Protein AF-A0AAE9A2T6-F1 (afdb_monomer_lite)

Secondary structure (DSSP, 8-state):
--SS-GGGTTTHHHHHHHHHHHHHHHHHHHTT-HHHHHHHHHHHHHHHHHHHHHHHHHS--GGGTTHHHHHHHHHHHHHHHHHHHHHSHHHHHHTT-TTHHHHHHHHHHHHHHHHHHHHHHHHHHHTTTT-SEEEEEEEES-TT--TTSEEEEEEEE---EEEEEEEPTTS-EEEEEEE---

Structure (mmCIF, N/CA/C/O backbone):
data_AF-A0AAE9A2T6-F1
#
_entry.id   AF-A0AAE9A2T6-F1
#
loop_
_atom_site.group_PDB
_atom_site.id
_atom_site.type_symbol
_atom_site.label_atom_id
_atom_site.label_alt_id
_atom_site.label_comp_id
_atom_site.label_asym_id
_atom_site.label_entity_id
_atom_site.label_seq_id
_atom_site.pdbx_PDB_ins_code
_atom_site.Cartn_x
_atom_site.Cartn_y
_atom_site.Cartn_z
_atom_site.occupancy
_atom_site.B_iso_or_equiv
_atom_site.auth_seq_id
_atom_site.auth_comp_id
_atom_site.auth_asym_id
_atom_site.auth_atom_id
_atom_site.pdbx_PDB_model_num
ATOM 1 N N . MET A 1 1 ? -10.264 -8.932 12.936 1.00 51.78 1 MET A N 1
ATOM 2 C CA . MET A 1 1 ? -10.295 -9.271 11.490 1.00 51.78 1 MET A CA 1
ATOM 3 C C . MET A 1 1 ? -11.502 -10.160 11.227 1.00 51.78 1 MET A C 1
ATOM 5 O O . MET A 1 1 ? -11.651 -11.144 11.941 1.00 51.78 1 MET A O 1
ATOM 9 N N . LYS A 1 2 ? -12.396 -9.797 10.297 1.00 50.34 2 LYS A N 1
ATOM 10 C CA . LYS A 1 2 ? -13.637 -10.566 10.040 1.00 50.34 2 LYS A CA 1
ATOM 11 C C . LYS A 1 2 ? -13.444 -11.651 8.979 1.00 50.34 2 LYS A C 1
ATOM 13 O O . LYS A 1 2 ? -14.169 -12.642 9.009 1.00 50.34 2 LYS A O 1
ATOM 18 N N . TRP A 1 3 ? -12.495 -11.483 8.051 1.00 52.19 3 TRP A N 1
ATOM 19 C CA . TRP A 1 3 ? -12.186 -12.510 7.052 1.00 52.19 3 TRP A CA 1
ATOM 20 C C . TRP A 1 3 ? -11.225 -13.565 7.579 1.00 52.19 3 TRP A C 1
ATOM 22 O O . TRP A 1 3 ? -11.314 -14.703 7.135 1.00 52.19 3 TRP A O 1
ATOM 32 N N . PHE A 1 4 ? -10.331 -13.221 8.517 1.00 50.50 4 PHE A N 1
ATOM 33 C CA . PHE A 1 4 ? -9.419 -14.198 9.113 1.00 50.50 4 PHE A CA 1
ATOM 34 C C . PHE A 1 4 ? -10.227 -15.249 9.897 1.00 50.50 4 PHE A C 1
ATOM 36 O O . PHE A 1 4 ? -10.719 -14.950 10.987 1.00 50.50 4 PHE A O 1
ATOM 43 N N . PRO A 1 5 ? -10.447 -16.463 9.358 1.00 48.31 5 PRO A N 1
ATOM 44 C CA . PRO A 1 5 ? -11.520 -17.304 9.859 1.00 48.31 5 PRO A CA 1
ATOM 45 C C . PRO A 1 5 ? -11.087 -17.942 11.173 1.00 48.31 5 PRO A C 1
ATOM 47 O O . PRO A 1 5 ? -10.082 -18.652 11.212 1.00 48.31 5 PRO A O 1
ATOM 50 N N . GLU A 1 6 ? -11.906 -17.839 12.218 1.00 55.94 6 GLU A N 1
ATOM 51 C CA . GLU A 1 6 ? -11.779 -18.697 13.407 1.00 55.94 6 GLU A CA 1
ATOM 52 C C . GLU A 1 6 ? -11.766 -20.194 13.019 1.00 55.94 6 GLU A C 1
ATOM 54 O O . GLU A 1 6 ? -11.104 -21.013 13.659 1.00 55.94 6 GLU A O 1
ATOM 59 N N . ARG A 1 7 ? -12.399 -20.549 11.887 1.00 51.84 7 ARG A N 1
ATOM 60 C CA . ARG A 1 7 ? -12.361 -21.890 11.268 1.00 51.84 7 ARG A CA 1
ATOM 61 C C . ARG A 1 7 ? -10.997 -22.297 10.696 1.00 51.84 7 ARG A C 1
ATOM 63 O O . ARG A 1 7 ? -10.724 -23.491 10.595 1.00 51.84 7 ARG A O 1
ATOM 70 N N . PHE A 1 8 ? -10.138 -21.345 10.337 1.00 55.84 8 PHE A N 1
ATOM 71 C CA . PHE A 1 8 ? -8.774 -21.610 9.872 1.00 55.84 8 PHE A CA 1
ATOM 72 C C . PHE A 1 8 ? -7.783 -21.747 11.026 1.00 55.84 8 PHE A C 1
ATOM 74 O O . PHE A 1 8 ? -6.675 -22.205 10.779 1.00 55.84 8 PHE A O 1
ATOM 81 N N . SER A 1 9 ? -8.163 -21.458 12.278 1.00 59.06 9 SER A N 1
ATOM 82 C CA . SER A 1 9 ? -7.288 -21.656 13.449 1.00 59.06 9 SER A CA 1
ATOM 83 C C . SER A 1 9 ? -6.703 -23.070 13.527 1.00 59.06 9 SER A C 1
ATOM 85 O O . SER A 1 9 ? -5.518 -23.236 13.800 1.00 59.06 9 SER A O 1
ATOM 87 N N . LYS A 1 10 ? -7.492 -24.090 13.164 1.00 65.62 10 LYS A N 1
ATOM 88 C CA . LYS A 1 10 ? -7.054 -25.495 13.138 1.00 65.62 10 LYS A CA 1
ATOM 89 C C . LYS A 1 10 ? -6.111 -25.834 11.975 1.00 65.62 10 LYS A C 1
ATOM 91 O O . LYS A 1 10 ? -5.359 -26.795 12.070 1.00 65.62 10 LYS A O 1
ATOM 96 N N . ARG A 1 11 ? -6.151 -25.076 10.870 1.00 70.69 11 ARG A N 1
ATOM 97 C CA . ARG A 1 11 ? -5.321 -25.288 9.661 1.00 70.69 11 ARG A CA 1
ATOM 98 C C . ARG A 1 11 ? -4.255 -24.208 9.462 1.00 70.69 11 ARG A C 1
ATOM 100 O O . ARG A 1 11 ? -3.494 -24.270 8.504 1.00 70.69 11 ARG A O 1
ATOM 107 N N . LEU A 1 12 ? -4.177 -23.245 10.374 1.00 73.19 12 LEU A N 1
ATOM 108 C CA . LEU A 1 12 ? -3.305 -22.075 10.327 1.00 73.19 12 LEU A CA 1
ATOM 109 C C . LEU A 1 12 ? -1.840 -22.492 10.246 1.00 73.19 12 LEU A C 1
ATOM 111 O O . LEU A 1 12 ? -1.085 -21.935 9.460 1.00 73.19 12 LEU A O 1
ATOM 115 N N . THR A 1 13 ? -1.461 -23.525 10.998 1.00 75.44 13 THR A N 1
ATOM 116 C CA . THR A 1 13 ? -0.118 -24.107 10.954 1.00 75.44 13 THR A CA 1
ATOM 117 C C . THR A 1 13 ? 0.196 -24.668 9.569 1.00 75.44 13 THR A C 1
ATOM 119 O O . THR A 1 13 ? 1.235 -24.342 9.009 1.00 75.44 13 THR A O 1
ATOM 122 N N . VAL A 1 14 ? -0.723 -25.431 8.967 1.00 81.69 14 VAL A N 1
ATOM 123 C CA . VAL A 1 14 ? -0.546 -26.003 7.619 1.00 81.69 14 VAL A CA 1
ATOM 124 C C . VAL A 1 14 ? -0.451 -24.903 6.568 1.00 81.69 14 VAL A C 1
ATOM 126 O O . VAL A 1 14 ? 0.446 -24.923 5.740 1.00 81.69 14 VAL A O 1
ATOM 129 N N . VAL A 1 15 ? -1.332 -23.907 6.627 1.00 81.69 15 VAL A N 1
ATOM 130 C CA . VAL A 1 15 ? -1.338 -22.781 5.684 1.00 81.69 15 VAL A CA 1
ATOM 131 C C . VAL A 1 15 ? -0.066 -21.954 5.818 1.00 81.69 15 VAL A C 1
ATOM 133 O O . VAL A 1 15 ? 0.528 -21.604 4.806 1.00 81.69 15 VAL A O 1
ATOM 136 N N . ARG A 1 16 ? 0.401 -21.692 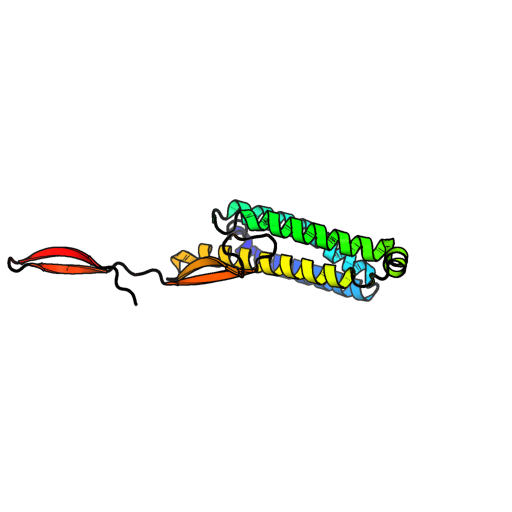7.045 1.00 83.06 16 ARG A N 1
ATOM 137 C CA . ARG A 1 16 ? 1.676 -21.001 7.286 1.00 83.06 16 ARG A CA 1
ATOM 138 C C . ARG A 1 16 ? 2.844 -21.785 6.713 1.00 83.06 16 ARG A C 1
ATOM 140 O O . ARG A 1 16 ? 3.676 -21.173 6.061 1.00 83.06 16 ARG A O 1
ATOM 147 N N . TRP A 1 17 ? 2.884 -23.103 6.905 1.00 87.44 17 TRP A N 1
ATOM 148 C CA . TRP A 1 17 ? 3.920 -23.956 6.320 1.00 87.44 17 TRP A CA 1
ATOM 149 C C . TRP A 1 17 ? 3.859 -23.988 4.796 1.00 87.44 17 TRP A C 1
ATOM 151 O O . TRP A 1 17 ? 4.894 -23.843 4.159 1.00 87.44 17 TRP A O 1
ATOM 161 N N . VAL A 1 18 ? 2.670 -24.099 4.202 1.00 86.75 18 VAL A N 1
ATOM 162 C CA . VAL A 1 18 ? 2.495 -24.046 2.743 1.00 86.75 18 VAL A CA 1
ATOM 163 C C . VAL A 1 18 ? 2.960 -22.698 2.198 1.00 86.75 18 VAL A C 1
ATOM 165 O O . VAL A 1 18 ? 3.752 -22.670 1.264 1.00 86.75 18 VAL A O 1
ATOM 168 N N . VAL A 1 19 ? 2.540 -21.586 2.806 1.00 84.81 19 VAL A N 1
ATOM 169 C CA . VAL A 1 19 ? 2.985 -20.242 2.412 1.00 84.81 19 VAL A CA 1
ATOM 170 C C . VAL A 1 19 ? 4.497 -20.103 2.583 1.00 84.81 19 VAL A C 1
ATOM 172 O O . VAL A 1 19 ? 5.144 -19.608 1.669 1.00 84.81 19 VAL A O 1
ATOM 175 N N . LEU A 1 20 ? 5.078 -20.576 3.691 1.00 85.62 20 LEU A N 1
ATOM 176 C CA . LEU A 1 20 ? 6.526 -20.550 3.924 1.00 85.62 20 LEU A CA 1
ATOM 177 C C . LEU A 1 20 ? 7.287 -21.330 2.856 1.00 85.62 20 LEU A C 1
ATOM 179 O O . LEU A 1 20 ? 8.225 -20.796 2.278 1.00 85.62 20 LEU A O 1
ATOM 183 N N . ILE A 1 21 ? 6.873 -22.565 2.575 1.00 87.69 21 ILE A N 1
ATOM 184 C CA . ILE A 1 21 ? 7.536 -23.443 1.606 1.00 87.69 21 ILE A CA 1
ATOM 185 C C . ILE A 1 21 ? 7.406 -22.865 0.200 1.00 87.69 21 ILE A C 1
ATOM 187 O O . ILE A 1 21 ? 8.407 -22.736 -0.495 1.00 87.69 21 ILE A O 1
ATOM 191 N N . VAL A 1 22 ? 6.201 -22.456 -0.208 1.00 85.00 22 VAL A N 1
ATOM 192 C CA . VAL A 1 22 ? 5.976 -21.838 -1.522 1.00 85.00 22 VAL A CA 1
ATOM 193 C C . VAL A 1 22 ? 6.799 -20.559 -1.653 1.00 85.00 22 VAL A C 1
ATOM 195 O O . VAL A 1 22 ? 7.483 -20.381 -2.654 1.00 85.00 22 VAL A O 1
ATOM 198 N N . THR A 1 23 ? 6.807 -19.702 -0.630 1.00 83.50 23 THR A N 1
ATOM 199 C CA . THR A 1 23 ? 7.590 -18.458 -0.648 1.00 83.50 23 THR A CA 1
ATOM 200 C C . THR A 1 23 ? 9.085 -18.746 -0.699 1.00 83.50 23 THR A C 1
ATOM 202 O O . THR A 1 23 ? 9.788 -18.096 -1.464 1.00 83.50 23 THR A O 1
ATOM 205 N N . ALA A 1 24 ? 9.584 -19.728 0.055 1.00 84.12 24 ALA A N 1
ATOM 206 C CA . ALA A 1 24 ? 10.995 -20.107 0.057 1.00 84.12 24 ALA A CA 1
ATOM 207 C C . ALA A 1 24 ? 11.430 -20.696 -1.292 1.00 84.12 24 ALA A C 1
ATOM 209 O O . ALA A 1 24 ? 12.476 -20.315 -1.807 1.00 84.12 24 ALA A O 1
ATOM 210 N N . VAL A 1 25 ? 10.614 -21.567 -1.895 1.00 82.50 25 VAL A N 1
ATOM 211 C CA . VAL A 1 25 ? 10.877 -22.153 -3.219 1.00 82.50 25 VAL A CA 1
ATOM 212 C C . VAL A 1 25 ? 10.855 -21.078 -4.300 1.00 82.50 25 VAL A C 1
ATOM 214 O O . VAL A 1 25 ? 11.790 -21.002 -5.091 1.00 82.50 25 VAL A O 1
ATOM 217 N N . VAL A 1 26 ? 9.842 -20.207 -4.308 1.00 79.00 26 VAL A N 1
ATOM 218 C CA . VAL A 1 26 ? 9.782 -19.073 -5.242 1.00 79.00 26 VAL A CA 1
ATOM 219 C C . VAL A 1 26 ? 10.994 -18.167 -5.040 1.00 79.00 26 VAL A C 1
ATOM 221 O O . VAL A 1 26 ? 11.674 -17.862 -6.010 1.00 79.00 26 VAL A O 1
ATOM 224 N N . SER A 1 27 ? 11.343 -17.823 -3.798 1.00 79.19 27 SER A N 1
ATOM 225 C CA . SER A 1 27 ? 12.517 -16.992 -3.488 1.00 79.19 27 SER A CA 1
ATOM 226 C C . SER A 1 27 ? 13.832 -17.640 -3.934 1.00 79.19 27 SER A C 1
ATOM 228 O O . SER A 1 27 ? 14.699 -16.950 -4.456 1.00 79.19 27 SER A O 1
ATOM 230 N N . ALA A 1 28 ? 13.983 -18.959 -3.782 1.00 79.06 28 ALA A N 1
ATOM 231 C CA . ALA A 1 28 ? 15.154 -19.697 -4.251 1.00 79.06 28 ALA A CA 1
ATOM 232 C C . ALA A 1 28 ? 15.257 -19.688 -5.785 1.00 79.06 28 ALA A C 1
ATOM 234 O O . ALA A 1 28 ? 16.318 -19.394 -6.331 1.00 79.06 28 ALA A O 1
ATOM 235 N N . LEU A 1 29 ? 14.143 -19.933 -6.482 1.00 71.94 29 LEU A N 1
ATOM 236 C CA . LEU A 1 29 ? 14.067 -19.854 -7.947 1.00 71.94 29 LEU A CA 1
ATOM 237 C C . LEU A 1 29 ? 14.353 -18.434 -8.462 1.00 71.94 29 LEU A C 1
ATOM 239 O O . LEU A 1 29 ? 14.917 -18.255 -9.537 1.00 71.94 29 LEU A O 1
ATOM 243 N N . CYS A 1 30 ? 14.030 -17.424 -7.662 1.00 66.50 30 CYS A N 1
ATOM 244 C CA . CYS A 1 30 ? 14.281 -16.016 -7.944 1.00 66.50 30 CYS A CA 1
ATOM 245 C C . CYS A 1 30 ? 15.758 -15.600 -7.857 1.00 66.50 30 CYS A C 1
ATOM 247 O O . CYS A 1 30 ? 16.117 -14.563 -8.414 1.00 66.50 30 CYS A O 1
ATOM 249 N N . PHE A 1 31 ? 16.622 -16.390 -7.206 1.00 67.75 31 PHE A N 1
ATOM 250 C CA . PHE A 1 31 ? 18.073 -16.173 -7.254 1.00 67.75 31 PHE A CA 1
ATOM 251 C C . PHE A 1 31 ? 18.696 -16.618 -8.582 1.00 67.75 31 PHE A C 1
ATOM 253 O O . PHE A 1 31 ? 19.777 -16.136 -8.913 1.00 67.75 31 PHE A O 1
ATOM 260 N N . LEU A 1 32 ? 18.036 -17.499 -9.349 1.00 69.88 32 LEU A N 1
ATOM 261 C CA . LEU A 1 32 ? 18.520 -17.880 -10.680 1.00 69.88 32 LEU A CA 1
ATOM 262 C C . LEU A 1 32 ? 18.305 -16.757 -11.696 1.00 69.88 32 LEU A C 1
ATOM 264 O O . LEU A 1 32 ? 19.209 -16.464 -12.472 1.00 69.88 32 LEU A O 1
ATOM 268 N N . GLU A 1 33 ? 17.143 -16.099 -11.663 1.00 73.00 33 GLU A N 1
ATOM 269 C CA . GLU A 1 33 ? 16.883 -14.911 -12.475 1.00 73.00 33 GLU A CA 1
ATOM 270 C C . GLU A 1 33 ? 16.169 -13.812 -11.670 1.00 73.00 33 GLU A C 1
ATOM 272 O O . GLU A 1 33 ? 14.971 -13.930 -11.384 1.00 73.00 33 GLU A O 1
ATOM 277 N N . PRO A 1 34 ? 16.842 -12.683 -11.371 1.00 68.06 34 PRO A N 1
ATOM 278 C CA . PRO A 1 34 ? 16.257 -11.599 -10.578 1.00 68.06 34 PRO A CA 1
ATOM 279 C C . PRO A 1 34 ? 15.029 -10.949 -11.243 1.00 68.06 34 PRO A C 1
ATOM 281 O O . PRO A 1 34 ? 14.205 -10.336 -10.563 1.00 68.06 34 PRO A O 1
ATOM 284 N N . ASN A 1 35 ? 14.861 -11.120 -12.559 1.00 74.69 35 ASN A N 1
ATOM 285 C CA . ASN A 1 35 ? 13.681 -10.673 -13.302 1.00 74.69 35 ASN A CA 1
ATOM 286 C C . ASN A 1 35 ? 12.401 -11.408 -12.902 1.00 74.69 35 ASN A C 1
ATOM 288 O O . ASN A 1 35 ? 11.349 -10.778 -12.769 1.00 74.69 35 ASN A O 1
ATOM 292 N N . LEU A 1 36 ? 12.486 -12.721 -12.677 1.00 75.94 36 LEU A N 1
ATOM 293 C CA . LEU A 1 36 ? 11.328 -13.531 -12.304 1.00 75.94 36 LEU A CA 1
ATOM 294 C C . LEU A 1 36 ? 10.814 -13.157 -10.910 1.00 75.94 36 LEU A C 1
ATOM 296 O O . LEU A 1 36 ? 9.605 -13.153 -10.688 1.00 75.94 36 LEU A O 1
ATOM 300 N N . ASN A 1 37 ? 11.711 -12.748 -10.009 1.00 80.75 37 ASN A N 1
ATOM 301 C CA . ASN A 1 37 ? 11.354 -12.289 -8.667 1.00 80.75 37 ASN A CA 1
ATOM 302 C C . ASN A 1 37 ? 10.440 -11.074 -8.672 1.00 80.75 37 ASN A C 1
ATOM 304 O O . ASN A 1 37 ? 9.400 -11.057 -8.014 1.00 80.75 37 ASN A O 1
ATOM 308 N N . ALA A 1 38 ? 10.818 -10.058 -9.447 1.00 80.56 38 ALA A N 1
ATOM 309 C CA . ALA A 1 38 ? 10.033 -8.841 -9.541 1.00 80.56 38 ALA A CA 1
ATOM 310 C C . ALA A 1 38 ? 8.634 -9.149 -10.092 1.00 80.56 38 ALA A C 1
ATOM 312 O O . ALA A 1 38 ? 7.642 -8.688 -9.535 1.00 80.56 38 ALA A O 1
ATOM 313 N N . ILE A 1 39 ? 8.538 -9.998 -11.120 1.00 82.12 39 ILE A N 1
ATOM 314 C CA . ILE A 1 39 ? 7.254 -10.403 -11.709 1.00 82.12 39 ILE A CA 1
ATOM 315 C C . ILE A 1 39 ? 6.410 -11.200 -10.706 1.00 82.12 39 ILE A C 1
ATOM 317 O O . ILE A 1 39 ? 5.216 -10.931 -10.564 1.00 82.12 39 ILE A O 1
ATOM 321 N N . ALA A 1 40 ? 7.011 -12.142 -9.975 1.00 83.44 40 ALA A N 1
ATOM 322 C CA . ALA A 1 40 ? 6.316 -12.916 -8.951 1.00 83.44 40 ALA A CA 1
ATOM 323 C C . ALA A 1 40 ? 5.729 -12.005 -7.861 1.00 83.44 40 ALA A C 1
ATOM 325 O O . ALA A 1 40 ? 4.548 -12.121 -7.532 1.00 83.44 40 ALA A O 1
ATOM 326 N N . LEU A 1 41 ? 6.512 -11.047 -7.354 1.00 82.00 41 LEU A N 1
ATOM 327 C CA . LEU A 1 41 ? 6.047 -10.060 -6.373 1.00 82.00 41 LEU A CA 1
ATOM 328 C C . LEU A 1 41 ? 4.901 -9.194 -6.917 1.00 82.00 41 LEU A C 1
ATOM 330 O O . LEU A 1 41 ? 3.931 -8.940 -6.200 1.00 82.00 41 LEU A O 1
ATOM 334 N N . MET A 1 42 ? 4.959 -8.800 -8.191 1.00 87.19 42 MET A N 1
ATOM 335 C CA . MET A 1 42 ? 3.861 -8.070 -8.832 1.00 87.19 42 MET A CA 1
ATOM 336 C C . MET A 1 42 ? 2.591 -8.919 -8.939 1.00 87.19 42 MET A C 1
ATOM 338 O O . MET A 1 42 ? 1.502 -8.418 -8.661 1.00 87.19 42 MET A O 1
ATOM 342 N N . LEU A 1 43 ? 2.702 -10.211 -9.254 1.00 87.12 43 LEU A N 1
ATOM 343 C CA . LEU A 1 43 ? 1.554 -11.122 -9.279 1.00 87.12 43 LEU A CA 1
ATOM 344 C C . LEU A 1 43 ? 0.937 -11.317 -7.889 1.00 87.12 43 LEU A C 1
ATOM 346 O O . LEU A 1 43 ? -0.288 -11.326 -7.766 1.00 87.12 43 LEU A O 1
ATOM 350 N N . PHE A 1 44 ? 1.755 -11.391 -6.833 1.00 85.94 44 PHE A N 1
ATOM 351 C CA . PHE A 1 44 ? 1.272 -11.447 -5.447 1.00 85.94 44 PHE A CA 1
ATOM 352 C C . PHE A 1 44 ? 0.485 -10.198 -5.025 1.00 85.94 44 PHE A C 1
ATOM 354 O O . PHE A 1 44 ? -0.334 -10.275 -4.104 1.00 85.94 44 PHE A O 1
ATOM 361 N N . SER A 1 45 ? 0.652 -9.066 -5.715 1.00 87.25 45 SER A N 1
ATOM 362 C CA . SER A 1 45 ? -0.143 -7.867 -5.437 1.00 87.25 45 SER A CA 1
ATOM 363 C C . SER A 1 45 ? -1.634 -8.041 -5.764 1.00 87.25 45 SER A C 1
ATOM 365 O O . SER A 1 45 ? -2.468 -7.400 -5.129 1.00 87.25 45 SER A O 1
ATOM 367 N N . ILE A 1 46 ? -1.998 -8.955 -6.675 1.00 88.31 46 ILE A N 1
ATOM 368 C CA . ILE A 1 46 ? -3.394 -9.228 -7.056 1.00 88.31 46 ILE A CA 1
ATOM 369 C C . ILE A 1 46 ? -4.192 -9.835 -5.888 1.00 88.31 46 ILE A C 1
ATOM 371 O O . ILE A 1 46 ? -5.190 -9.233 -5.480 1.00 88.31 46 ILE A O 1
ATOM 375 N N . PRO A 1 47 ? -3.800 -10.986 -5.297 1.00 89.62 47 PRO A N 1
ATOM 376 C CA . PRO A 1 47 ? -4.504 -11.515 -4.134 1.00 89.62 47 PRO A CA 1
ATOM 377 C C . PRO A 1 47 ? -4.424 -10.559 -2.937 1.00 89.62 47 PRO A C 1
ATOM 379 O O . PRO A 1 47 ? -5.406 -10.429 -2.207 1.00 89.62 47 PRO A O 1
ATOM 382 N N . ALA A 1 48 ? -3.315 -9.828 -2.762 1.00 88.56 48 ALA A N 1
ATOM 383 C CA . ALA A 1 48 ? -3.212 -8.809 -1.717 1.00 88.56 48 ALA A CA 1
ATOM 384 C C . ALA A 1 48 ? -4.261 -7.694 -1.895 1.00 88.56 48 ALA A C 1
ATOM 386 O O . ALA A 1 48 ? -4.956 -7.348 -0.941 1.00 88.56 48 ALA A O 1
ATOM 387 N N . ALA A 1 49 ? -4.446 -7.187 -3.118 1.00 90.81 49 ALA A N 1
ATOM 388 C CA . ALA A 1 49 ? -5.451 -6.178 -3.449 1.00 90.81 49 ALA A CA 1
ATOM 389 C C . ALA A 1 49 ? -6.880 -6.651 -3.140 1.00 90.81 49 ALA A C 1
ATOM 391 O O . ALA A 1 49 ? -7.690 -5.879 -2.617 1.00 90.81 49 ALA A O 1
ATOM 392 N N . VAL A 1 50 ? -7.186 -7.925 -3.414 1.00 90.19 50 VAL A N 1
ATOM 393 C CA . VAL A 1 50 ? -8.483 -8.533 -3.076 1.00 90.19 50 VAL A CA 1
ATOM 394 C C . VAL A 1 50 ? -8.704 -8.534 -1.564 1.00 90.19 50 VAL A C 1
ATOM 396 O O . VAL A 1 50 ? -9.753 -8.079 -1.106 1.00 90.19 50 VAL A O 1
ATOM 399 N N . VAL A 1 51 ? -7.714 -8.984 -0.788 1.00 90.06 51 VAL A N 1
ATOM 400 C CA . VAL A 1 51 ? -7.801 -9.021 0.682 1.00 90.06 51 VAL A CA 1
ATOM 401 C C . VAL A 1 51 ? -7.950 -7.613 1.259 1.00 90.06 51 VAL A C 1
ATOM 403 O O . VAL A 1 51 ? -8.828 -7.393 2.088 1.00 90.06 51 VAL A O 1
ATOM 406 N N . ILE A 1 52 ? -7.160 -6.644 0.785 1.00 91.25 52 ILE A N 1
ATOM 407 C CA . ILE A 1 52 ? -7.223 -5.242 1.232 1.00 91.25 52 ILE A CA 1
ATOM 408 C C . ILE A 1 52 ? -8.615 -4.657 0.985 1.00 91.25 52 ILE A C 1
ATO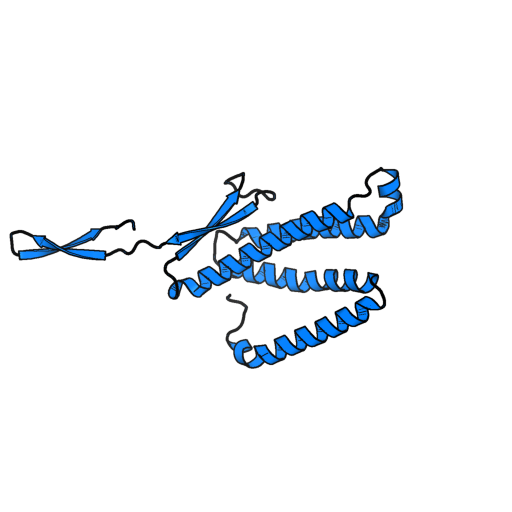M 410 O O . ILE A 1 52 ? -9.207 -4.046 1.876 1.00 91.25 52 ILE A O 1
ATOM 414 N N . ARG A 1 53 ? -9.171 -4.871 -0.213 1.00 89.44 53 ARG A N 1
ATOM 415 C CA . ARG A 1 53 ? -10.506 -4.377 -0.566 1.00 89.44 53 ARG A CA 1
ATOM 416 C C . ARG A 1 53 ? -11.600 -5.051 0.254 1.00 89.44 53 ARG A C 1
ATOM 418 O O . ARG A 1 53 ? -12.553 -4.378 0.642 1.00 89.44 53 ARG A O 1
ATOM 425 N N . TYR A 1 54 ? -11.477 -6.352 0.503 1.00 88.38 54 TYR A N 1
ATOM 426 C CA . TYR A 1 54 ? -12.452 -7.104 1.285 1.00 88.38 54 TYR A CA 1
ATOM 427 C C . TYR A 1 54 ? -12.433 -6.688 2.761 1.00 88.38 54 TYR A C 1
ATOM 429 O O . TYR A 1 54 ? -13.463 -6.268 3.282 1.00 88.38 54 TYR A O 1
ATOM 437 N N . GLU A 1 55 ? -11.274 -6.751 3.423 1.00 87.50 55 GLU A N 1
ATOM 438 C CA . GLU A 1 55 ? -11.145 -6.432 4.854 1.00 87.50 55 GLU A CA 1
ATOM 439 C C . GLU A 1 55 ? -11.409 -4.951 5.132 1.00 87.50 55 GLU A C 1
ATOM 441 O O . GLU A 1 55 ? -12.111 -4.626 6.088 1.00 87.50 55 GLU A O 1
ATOM 446 N N . GLY A 1 56 ? -10.948 -4.047 4.262 1.00 85.31 56 GLY A N 1
ATOM 447 C CA . GLY A 1 56 ? -11.226 -2.622 4.419 1.00 85.31 56 GLY A CA 1
ATOM 448 C C . GLY A 1 56 ? -12.723 -2.305 4.364 1.00 85.31 56 GLY A C 1
ATOM 449 O O . GLY A 1 56 ? -13.229 -1.627 5.256 1.00 85.31 56 GLY A O 1
ATOM 450 N N . LYS A 1 57 ? -13.463 -2.865 3.393 1.00 83.75 57 LYS A N 1
ATOM 451 C CA . LYS A 1 57 ? -14.917 -2.642 3.275 1.00 83.75 57 LYS A CA 1
ATOM 452 C C . LYS A 1 57 ? -15.746 -3.356 4.345 1.00 83.75 57 LYS A C 1
ATOM 454 O O . LYS A 1 57 ? -16.785 -2.847 4.745 1.00 83.75 57 LYS A O 1
ATOM 459 N N . GLN A 1 58 ? -15.321 -4.537 4.792 1.00 82.94 58 GLN A N 1
ATOM 460 C CA . GLN A 1 58 ? -16.062 -5.342 5.776 1.00 82.94 58 GLN A CA 1
ATOM 461 C C . GLN A 1 58 ? -15.756 -4.962 7.232 1.00 82.94 58 GLN A C 1
ATOM 463 O O . GLN A 1 58 ? -16.447 -5.420 8.150 1.00 82.94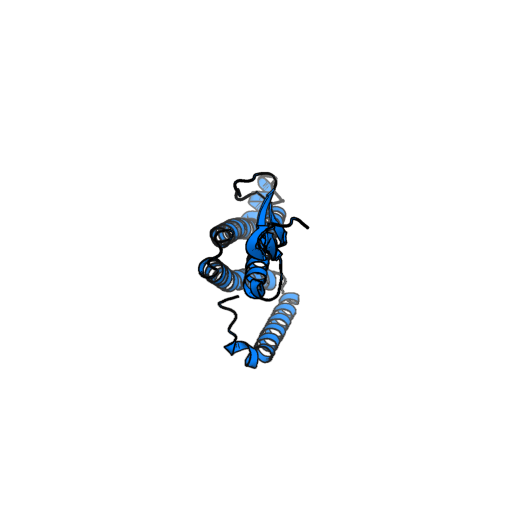 58 GLN A O 1
ATOM 468 N N . SER A 1 59 ? -14.736 -4.128 7.456 1.00 80.69 59 SER A N 1
ATOM 469 C CA . SER A 1 59 ? -14.331 -3.671 8.786 1.00 80.69 59 SER A CA 1
ATOM 470 C C . SER A 1 59 ? -15.452 -2.941 9.534 1.00 80.69 59 SER A C 1
ATOM 472 O O . SER A 1 59 ? -15.608 -3.147 10.735 1.00 80.69 59 SER A O 1
ATOM 474 N N . GLY A 1 60 ? -16.269 -2.148 8.829 1.00 79.50 60 GLY A N 1
ATOM 475 C CA . GLY A 1 60 ? -17.298 -1.294 9.432 1.00 79.50 60 GLY A CA 1
ATOM 476 C C . GLY A 1 60 ? -16.729 -0.119 10.239 1.00 79.50 60 GLY A C 1
ATOM 477 O O . GLY A 1 60 ? -17.457 0.478 11.026 1.00 79.50 60 GLY A O 1
ATOM 478 N N . ILE A 1 61 ? -15.439 0.189 10.069 1.00 83.12 61 ILE A N 1
ATOM 479 C CA . ILE A 1 61 ? -14.749 1.282 10.757 1.00 83.12 61 ILE A CA 1
ATOM 480 C C . ILE A 1 61 ? -14.705 2.484 9.794 1.00 83.12 61 ILE A C 1
ATOM 482 O O . ILE A 1 61 ? -14.028 2.396 8.765 1.00 83.12 61 ILE A O 1
ATOM 486 N N . PRO A 1 62 ? -15.390 3.604 10.097 1.00 80.94 62 PRO A N 1
ATOM 487 C CA . PRO A 1 62 ? -15.504 4.738 9.174 1.00 80.94 62 PRO A CA 1
ATOM 488 C C . PRO A 1 62 ? -14.144 5.379 8.856 1.00 80.94 62 PRO A C 1
ATOM 490 O O . PRO A 1 62 ? -13.903 5.797 7.726 1.00 80.94 62 PRO A O 1
ATOM 493 N N . ASP A 1 63 ? -13.216 5.374 9.818 1.00 80.44 63 ASP A N 1
ATOM 494 C CA . ASP A 1 63 ? -11.875 5.954 9.673 1.00 80.44 63 ASP A CA 1
ATOM 495 C C . ASP A 1 63 ? -11.040 5.314 8.550 1.00 80.44 63 ASP A C 1
ATOM 497 O O . ASP A 1 63 ? -10.156 5.970 7.996 1.00 80.44 63 ASP A O 1
ATOM 501 N N . ILE A 1 64 ? -11.300 4.045 8.206 1.00 84.25 64 ILE A N 1
ATOM 502 C CA . ILE A 1 64 ? -10.502 3.278 7.234 1.00 84.25 64 ILE A CA 1
ATOM 503 C C . ILE A 1 64 ? -11.260 2.914 5.953 1.00 84.25 64 ILE A C 1
ATOM 505 O O . ILE A 1 64 ? -10.699 2.251 5.082 1.00 84.25 64 ILE A O 1
ATOM 509 N N . GLU A 1 65 ? -12.505 3.361 5.783 1.00 84.88 65 GLU A N 1
ATOM 510 C CA . GLU A 1 65 ? -13.331 3.005 4.619 1.00 84.88 65 GLU A CA 1
ATOM 511 C C . GLU A 1 65 ? -12.686 3.431 3.285 1.00 84.88 65 GLU A C 1
ATOM 513 O O . GLU A 1 65 ? -12.735 2.706 2.288 1.00 84.88 65 GLU A O 1
ATOM 518 N N . ASN A 1 66 ? -11.994 4.574 3.286 1.00 85.56 66 ASN A N 1
ATOM 519 C CA . ASN A 1 66 ? -11.321 5.127 2.108 1.00 85.56 66 ASN A CA 1
ATOM 520 C C . ASN A 1 66 ? -9.903 4.568 1.876 1.00 85.56 66 ASN A C 1
ATOM 522 O O . ASN A 1 66 ? -9.316 4.788 0.810 1.00 85.56 66 ASN A O 1
ATOM 526 N N . PHE A 1 67 ? -9.341 3.820 2.834 1.00 89.19 67 PHE A N 1
ATOM 527 C CA . PHE A 1 67 ? -7.965 3.313 2.757 1.00 89.19 67 PHE A CA 1
ATOM 528 C C . PHE A 1 67 ? -7.748 2.356 1.583 1.00 89.19 67 PHE A C 1
ATOM 530 O O . PHE A 1 67 ? -6.773 2.556 0.859 1.00 89.19 67 PHE A O 1
ATOM 537 N N . PRO A 1 68 ? -8.630 1.372 1.307 1.00 91.25 68 PRO A N 1
ATOM 538 C CA . PRO A 1 68 ? -8.444 0.470 0.177 1.00 91.25 68 PRO A CA 1
ATOM 539 C C . PRO A 1 68 ? -8.335 1.204 -1.156 1.00 91.25 68 PRO A C 1
ATOM 541 O O . PRO A 1 68 ? -7.463 0.887 -1.957 1.00 91.25 68 PRO A O 1
ATOM 544 N N . SER A 1 69 ? -9.181 2.213 -1.388 1.00 90.25 69 SER A N 1
ATOM 545 C CA . SER A 1 69 ? -9.141 2.980 -2.637 1.00 90.25 69 SER A CA 1
ATOM 546 C C . SER A 1 69 ? -7.829 3.753 -2.767 1.00 90.25 69 SER A C 1
ATOM 548 O O . SER A 1 69 ? -7.208 3.741 -3.827 1.00 90.25 69 SER A O 1
ATOM 550 N N . ARG A 1 70 ? -7.371 4.374 -1.673 1.00 89.75 70 ARG A N 1
ATOM 551 C CA . ARG A 1 70 ? -6.096 5.098 -1.623 1.00 89.75 70 ARG A CA 1
ATOM 552 C C . ARG A 1 70 ? -4.898 4.175 -1.859 1.00 89.75 70 ARG A C 1
ATOM 554 O O . ARG A 1 70 ? -4.028 4.509 -2.657 1.00 89.75 70 ARG A O 1
ATOM 561 N N . ILE A 1 71 ? -4.870 3.016 -1.204 1.00 92.00 71 ILE A N 1
ATOM 562 C CA . ILE A 1 71 ? -3.814 2.006 -1.352 1.00 92.00 71 ILE A CA 1
ATOM 563 C C . ILE A 1 71 ? -3.743 1.518 -2.801 1.00 92.00 71 ILE A C 1
ATOM 565 O O . ILE A 1 71 ? -2.662 1.497 -3.382 1.00 92.00 71 ILE A O 1
ATOM 569 N N . LEU A 1 72 ? -4.885 1.159 -3.396 1.00 92.44 72 LEU A N 1
ATOM 570 C CA . LEU A 1 72 ? -4.939 0.663 -4.773 1.00 92.44 72 LEU A CA 1
ATOM 571 C C . LEU A 1 72 ? -4.545 1.740 -5.789 1.00 92.44 72 LEU A C 1
ATOM 573 O O . LEU A 1 72 ? -3.869 1.423 -6.763 1.00 92.44 72 LEU A O 1
ATOM 577 N N . ALA A 1 73 ? -4.915 3.002 -5.552 1.00 92.69 73 ALA A N 1
ATOM 578 C CA . ALA A 1 73 ? -4.492 4.116 -6.394 1.00 92.69 73 ALA A CA 1
ATOM 579 C C . ALA A 1 73 ? -2.971 4.334 -6.323 1.00 92.69 73 ALA A C 1
ATOM 581 O O . ALA A 1 73 ? -2.310 4.362 -7.359 1.00 92.69 73 ALA A O 1
ATOM 582 N N . LEU A 1 74 ? -2.404 4.424 -5.113 1.00 92.00 74 LEU A N 1
ATOM 583 C CA . LEU A 1 74 ? -0.958 4.584 -4.913 1.00 92.00 74 LEU A CA 1
ATOM 584 C C . LEU A 1 74 ? -0.172 3.414 -5.515 1.00 92.00 74 LEU A C 1
ATOM 586 O O . LEU A 1 74 ? 0.820 3.632 -6.209 1.00 92.00 74 LEU A O 1
ATOM 590 N N . TRP A 1 75 ? -0.643 2.184 -5.301 1.00 93.44 75 TRP A N 1
ATOM 591 C CA . TRP A 1 75 ? -0.035 0.989 -5.877 1.00 93.44 75 TRP A CA 1
ATOM 592 C C . TRP A 1 75 ? -0.142 0.956 -7.405 1.00 93.44 75 TRP A C 1
ATOM 594 O O . TRP A 1 75 ? 0.832 0.622 -8.068 1.00 93.44 75 TRP A O 1
ATOM 604 N N . GLY A 1 76 ? -1.282 1.346 -7.981 1.00 92.81 76 GLY A N 1
ATOM 605 C CA . GLY A 1 76 ? -1.466 1.406 -9.434 1.00 92.81 76 GLY A CA 1
ATOM 606 C C . GLY A 1 76 ? -0.523 2.404 -10.112 1.00 92.81 76 GLY A C 1
ATOM 607 O O . GLY A 1 76 ? 0.065 2.095 -11.151 1.00 92.81 76 GLY A O 1
ATOM 608 N N . VAL A 1 77 ? -0.312 3.574 -9.498 1.00 93.12 77 VAL A N 1
ATOM 609 C CA . VAL A 1 77 ? 0.676 4.555 -9.977 1.00 93.12 77 VAL A CA 1
ATOM 610 C C . VAL A 1 77 ? 2.100 4.012 -9.820 1.00 93.12 77 VAL A C 1
ATOM 612 O O . VAL A 1 77 ? 2.883 4.088 -10.764 1.00 93.12 77 VAL A O 1
ATOM 615 N N . ALA A 1 78 ? 2.426 3.400 -8.676 1.00 92.56 78 ALA A N 1
ATOM 616 C CA . ALA A 1 78 ? 3.731 2.775 -8.456 1.00 92.56 78 ALA A CA 1
ATOM 617 C C . ALA A 1 78 ? 4.021 1.694 -9.512 1.00 92.56 78 ALA A C 1
ATOM 619 O O . ALA A 1 78 ? 5.075 1.705 -10.144 1.00 92.56 78 ALA A O 1
ATOM 620 N N . PHE A 1 79 ? 3.058 0.803 -9.755 1.00 91.50 79 PHE A N 1
ATOM 621 C CA . PHE A 1 79 ? 3.148 -0.250 -10.762 1.00 91.50 79 PHE A CA 1
ATOM 622 C C . PHE A 1 79 ? 3.365 0.316 -12.170 1.00 91.50 79 PHE A C 1
ATOM 624 O O . PHE A 1 79 ? 4.177 -0.209 -12.929 1.00 91.50 79 PHE A O 1
ATOM 631 N N . SER A 1 80 ? 2.698 1.425 -12.497 1.00 90.44 80 SER A N 1
ATOM 632 C CA . SER A 1 80 ? 2.882 2.114 -13.777 1.00 90.44 80 SER A CA 1
ATOM 633 C C . SER A 1 80 ? 4.312 2.638 -13.942 1.00 90.44 80 SER A C 1
ATOM 635 O O . SER A 1 80 ? 4.897 2.459 -15.008 1.00 90.44 80 SER A O 1
ATOM 637 N N . PHE A 1 81 ? 4.914 3.218 -12.894 1.00 90.31 81 PHE A N 1
ATOM 638 C CA . PHE A 1 81 ? 6.319 3.642 -12.937 1.00 90.31 81 PHE A CA 1
ATOM 639 C C . PHE A 1 81 ? 7.293 2.473 -13.011 1.00 90.31 81 PHE A C 1
ATOM 641 O O . PHE A 1 81 ? 8.255 2.549 -13.768 1.00 90.31 81 PHE A O 1
ATOM 648 N N . TRP A 1 82 ? 7.028 1.377 -12.300 1.00 89.75 82 TRP A N 1
ATOM 649 C CA . TRP A 1 82 ? 7.828 0.157 -12.416 1.00 89.75 82 TRP A CA 1
ATOM 650 C C . TRP A 1 82 ? 7.812 -0.406 -13.846 1.00 89.75 82 TRP A C 1
ATOM 652 O O . TRP A 1 82 ? 8.854 -0.778 -14.385 1.00 89.75 82 TRP A O 1
ATOM 662 N N . PHE A 1 83 ? 6.640 -0.430 -14.483 1.00 88.44 83 PHE A N 1
ATOM 663 C CA . PHE A 1 83 ? 6.491 -0.912 -15.854 1.00 88.44 83 PHE A CA 1
ATOM 664 C C . PHE A 1 83 ? 7.144 0.036 -16.872 1.00 88.44 83 PHE A C 1
ATOM 666 O O . PHE A 1 83 ? 7.848 -0.413 -17.778 1.00 88.44 83 PHE A O 1
ATOM 673 N N . ALA A 1 84 ? 6.963 1.348 -16.696 1.00 86.69 84 ALA A N 1
ATOM 674 C CA . ALA A 1 84 ? 7.560 2.372 -17.548 1.00 86.69 84 ALA A CA 1
ATOM 675 C C . ALA A 1 84 ? 9.095 2.374 -17.477 1.00 86.69 84 ALA A C 1
ATOM 677 O O . ALA A 1 84 ? 9.741 2.499 -18.514 1.00 86.69 84 ALA A O 1
ATOM 678 N N . ASP A 1 85 ? 9.669 2.197 -16.286 1.00 85.50 85 ASP A N 1
ATOM 679 C CA . ASP A 1 85 ? 11.116 2.084 -16.058 1.00 85.50 85 ASP A CA 1
ATOM 680 C C . ASP A 1 85 ? 11.717 0.889 -16.819 1.00 85.50 85 ASP A C 1
ATOM 682 O O . ASP A 1 85 ? 12.766 1.004 -17.449 1.00 85.50 85 ASP A O 1
ATOM 686 N N . ARG A 1 86 ? 11.006 -0.249 -16.851 1.00 82.94 86 ARG A N 1
ATOM 687 C CA . ARG A 1 86 ? 11.461 -1.469 -17.537 1.00 82.94 86 ARG A CA 1
ATOM 688 C C . ARG A 1 86 ? 11.374 -1.387 -19.063 1.00 82.94 86 ARG A C 1
ATOM 690 O O . ARG A 1 86 ? 12.254 -1.911 -19.737 1.00 82.94 86 ARG A O 1
ATOM 697 N N . LEU A 1 87 ? 10.299 -0.802 -19.601 1.00 83.94 87 LEU A N 1
ATOM 698 C CA . LEU A 1 87 ? 10.028 -0.802 -21.046 1.00 83.94 87 LEU A CA 1
ATOM 699 C C . LEU A 1 87 ? 10.623 0.385 -21.799 1.00 83.94 87 LEU A C 1
ATOM 701 O O . LEU A 1 87 ? 10.912 0.270 -22.985 1.00 83.94 87 LEU A O 1
ATOM 705 N N . LEU A 1 88 ? 10.752 1.532 -21.136 1.00 83.94 88 LEU A N 1
ATOM 706 C CA . LEU A 1 88 ? 11.084 2.805 -21.775 1.00 83.94 88 LEU A CA 1
ATOM 707 C C . LEU A 1 88 ? 12.366 3.410 -21.184 1.00 83.94 88 LEU A C 1
ATOM 709 O O . LEU A 1 88 ? 12.543 4.622 -21.219 1.00 83.94 88 LEU A O 1
ATOM 713 N N . CYS A 1 89 ? 13.261 2.578 -20.641 1.00 80.94 89 CYS A N 1
ATOM 714 C CA . CYS A 1 89 ? 14.500 3.015 -19.987 1.00 80.94 89 CYS A CA 1
ATOM 715 C C . CYS A 1 89 ? 15.296 4.023 -20.841 1.00 80.94 89 CYS A C 1
ATOM 717 O O . CYS A 1 89 ? 15.614 5.112 -20.366 1.00 80.94 89 CYS A O 1
ATOM 719 N N . ASP A 1 90 ? 15.516 3.723 -22.126 1.00 81.25 90 ASP A N 1
ATOM 720 C CA . ASP A 1 90 ? 16.258 4.606 -23.039 1.00 81.25 90 ASP A CA 1
ATOM 721 C C . ASP A 1 90 ? 15.542 5.944 -23.283 1.00 81.25 90 ASP A C 1
ATOM 723 O O . ASP A 1 90 ? 16.177 6.995 -23.367 1.00 81.25 90 ASP A O 1
ATOM 727 N N . PHE A 1 91 ? 14.208 5.929 -23.336 1.00 83.81 91 PHE A N 1
ATOM 728 C CA . PHE A 1 91 ? 13.393 7.137 -23.472 1.00 83.81 91 PHE A CA 1
ATOM 729 C C . PHE A 1 91 ? 13.474 8.017 -22.217 1.00 83.81 91 PHE A C 1
ATOM 731 O O . PHE A 1 91 ? 13.629 9.235 -22.316 1.00 83.81 91 PHE A O 1
ATOM 738 N N . TRP A 1 92 ? 13.432 7.416 -21.027 1.00 83.56 92 TRP A N 1
ATOM 739 C CA . TRP A 1 92 ? 13.550 8.151 -19.765 1.00 83.56 92 TRP A CA 1
ATOM 740 C C . TRP A 1 92 ? 14.963 8.675 -19.513 1.00 83.56 92 TRP A C 1
ATOM 742 O O . TRP A 1 92 ? 15.106 9.764 -18.953 1.00 83.56 92 TRP A O 1
ATOM 752 N N . LEU A 1 93 ? 15.993 7.943 -19.948 1.00 84.25 93 LEU A N 1
ATOM 753 C CA . LEU A 1 93 ? 17.380 8.411 -19.951 1.00 84.25 93 LEU A CA 1
ATOM 754 C C . LEU A 1 93 ? 17.564 9.590 -20.909 1.00 84.25 93 LEU A C 1
ATOM 756 O O . LEU A 1 93 ? 18.183 10.582 -20.530 1.00 84.25 93 LEU A O 1
ATOM 760 N N . TYR A 1 94 ? 16.971 9.523 -22.103 1.00 85.25 94 TYR A N 1
ATOM 761 C CA . TYR A 1 94 ? 16.976 10.626 -23.065 1.00 85.25 94 TYR A CA 1
ATOM 762 C C . TYR A 1 94 ? 16.319 11.898 -22.504 1.00 85.25 94 TYR A C 1
ATOM 764 O O . TYR A 1 94 ? 16.839 12.996 -22.687 1.00 85.25 94 TYR A O 1
ATOM 772 N N . LEU A 1 95 ? 15.219 11.756 -21.761 1.00 83.94 95 LEU A N 1
ATOM 773 C CA . LEU A 1 95 ? 14.555 12.869 -21.073 1.00 83.94 95 LEU A CA 1
ATOM 774 C C . LEU A 1 95 ? 15.276 13.342 -19.794 1.00 83.94 95 LEU A C 1
ATOM 776 O O . LEU A 1 95 ? 14.815 14.286 -19.154 1.00 83.94 95 LEU A O 1
ATOM 780 N N . GLY A 1 96 ? 16.389 12.711 -19.400 1.00 83.25 96 GLY A N 1
ATOM 781 C CA . GLY A 1 96 ? 17.147 13.074 -18.198 1.00 83.25 96 GLY A CA 1
ATOM 782 C C . GLY A 1 96 ? 16.472 12.669 -16.881 1.00 83.25 96 GLY A C 1
ATOM 783 O O . GLY A 1 96 ? 16.742 13.261 -15.838 1.00 83.25 96 GLY A O 1
ATOM 784 N N . THR A 1 97 ? 15.595 11.661 -16.905 1.00 82.56 97 THR A N 1
ATOM 785 C CA . THR A 1 97 ? 14.767 11.222 -15.764 1.00 82.56 97 THR A CA 1
ATOM 786 C C . THR A 1 97 ? 15.065 9.780 -15.302 1.00 82.56 97 THR A C 1
ATOM 788 O O . THR A 1 97 ? 14.179 8.929 -15.333 1.00 82.56 97 THR A O 1
ATOM 791 N N . PRO A 1 98 ? 16.276 9.457 -14.806 1.00 78.88 98 PRO A N 1
ATOM 792 C CA . PRO A 1 98 ? 16.651 8.088 -14.414 1.00 78.88 98 PRO A CA 1
ATOM 793 C C . PRO A 1 98 ? 16.052 7.612 -13.071 1.00 78.88 98 PRO A C 1
ATOM 795 O O . PRO A 1 98 ? 16.468 6.591 -12.531 1.00 78.88 98 PRO A O 1
ATOM 798 N N . TYR A 1 99 ? 15.106 8.351 -12.480 1.00 82.12 99 TYR A N 1
ATOM 799 C CA . TYR A 1 99 ? 14.654 8.154 -11.092 1.00 82.12 99 TYR A CA 1
ATOM 800 C C . TYR A 1 99 ? 13.278 7.486 -10.955 1.00 82.12 99 TYR A C 1
ATOM 802 O O . TYR A 1 99 ? 12.736 7.421 -9.849 1.00 82.12 99 TYR A O 1
ATOM 810 N N . LEU A 1 100 ? 12.697 6.971 -12.041 1.00 85.38 100 LEU A N 1
ATOM 811 C CA . LEU A 1 100 ? 11.376 6.331 -11.994 1.00 85.38 100 LEU A CA 1
ATOM 812 C C . LEU A 1 100 ? 11.341 5.116 -11.069 1.00 85.38 100 LEU A C 1
ATOM 814 O O . LEU A 1 100 ? 10.395 4.962 -10.294 1.00 85.38 100 LEU A O 1
ATOM 818 N N . HIS A 1 101 ? 12.403 4.311 -11.065 1.00 87.00 101 HIS A N 1
ATOM 819 C CA . HIS A 1 101 ? 12.533 3.205 -10.124 1.00 87.00 101 HIS A CA 1
ATOM 820 C C . HIS A 1 101 ? 12.516 3.661 -8.653 1.00 87.00 101 HIS A C 1
ATOM 822 O O . HIS A 1 101 ? 11.898 3.024 -7.799 1.00 87.00 101 HIS A O 1
ATOM 828 N N . ALA A 1 102 ? 13.161 4.789 -8.338 1.00 88.12 102 ALA A N 1
ATOM 829 C CA . ALA A 1 102 ? 13.142 5.350 -6.988 1.00 88.12 102 ALA A CA 1
ATOM 830 C C . ALA A 1 102 ? 11.736 5.842 -6.603 1.00 88.12 102 ALA A C 1
ATOM 832 O O . ALA A 1 102 ? 11.286 5.629 -5.476 1.00 88.12 102 ALA A O 1
ATOM 833 N N . LEU A 1 103 ? 11.011 6.440 -7.553 1.00 90.19 103 LEU A N 1
ATOM 834 C CA . LEU A 1 103 ? 9.632 6.881 -7.349 1.00 90.19 103 LEU A CA 1
ATOM 835 C C . LEU A 1 103 ? 8.669 5.703 -7.138 1.00 90.19 103 LEU A C 1
ATOM 837 O O . LEU A 1 103 ? 7.762 5.798 -6.308 1.00 90.19 103 LEU A O 1
ATOM 841 N N . PHE A 1 104 ? 8.900 4.576 -7.821 1.00 91.44 104 PHE A N 1
ATOM 842 C CA . PHE A 1 104 ? 8.204 3.319 -7.545 1.00 91.44 104 PHE A CA 1
ATOM 843 C C . PHE A 1 104 ? 8.363 2.908 -6.074 1.00 91.44 104 PHE A C 1
ATOM 845 O O . PHE A 1 104 ? 7.351 2.709 -5.401 1.00 91.44 104 PHE A O 1
ATOM 852 N N . HIS A 1 105 ? 9.596 2.844 -5.549 1.00 90.94 105 HIS A N 1
ATOM 853 C CA . HIS A 1 105 ? 9.838 2.475 -4.144 1.00 90.94 105 HIS A CA 1
ATOM 854 C C . HIS A 1 105 ? 9.172 3.439 -3.161 1.00 90.94 105 HIS A C 1
ATOM 856 O O . HIS A 1 105 ? 8.609 3.000 -2.159 1.00 90.94 105 HIS A O 1
ATOM 862 N N . LEU A 1 106 ? 9.177 4.742 -3.459 1.00 92.56 106 LEU A N 1
ATOM 863 C CA . LEU A 1 106 ? 8.533 5.754 -2.619 1.00 92.56 106 LEU A CA 1
ATOM 864 C C . LEU A 1 106 ? 7.012 5.538 -2.528 1.00 92.56 106 LEU A C 1
ATOM 866 O O . LEU A 1 106 ? 6.446 5.509 -1.433 1.00 92.56 106 LEU A O 1
ATOM 870 N N . LEU A 1 107 ? 6.343 5.359 -3.671 1.00 92.00 107 LEU A N 1
ATOM 871 C CA . LEU A 1 107 ? 4.891 5.163 -3.723 1.00 92.00 107 LEU A CA 1
ATOM 872 C C . LEU A 1 107 ? 4.469 3.795 -3.183 1.00 92.00 107 LEU A C 1
ATOM 874 O O . LEU A 1 107 ? 3.480 3.705 -2.452 1.00 92.00 107 LEU A O 1
ATOM 878 N N . ALA A 1 108 ? 5.234 2.744 -3.488 1.00 91.56 108 ALA A N 1
ATOM 879 C CA . ALA A 1 108 ? 5.035 1.413 -2.926 1.00 91.56 108 ALA A CA 1
ATOM 880 C C . ALA A 1 108 ? 5.196 1.424 -1.398 1.00 91.56 108 ALA A C 1
ATOM 882 O O . ALA A 1 108 ? 4.373 0.842 -0.690 1.00 91.56 108 ALA A O 1
ATOM 883 N N . GLY A 1 109 ? 6.195 2.144 -0.879 1.00 91.75 109 GLY A N 1
ATOM 884 C CA . GLY A 1 109 ? 6.399 2.339 0.554 1.00 91.75 109 GLY A CA 1
ATOM 885 C C . GLY A 1 109 ? 5.233 3.067 1.221 1.00 91.75 109 GLY A C 1
ATOM 886 O O . GLY A 1 109 ? 4.745 2.624 2.261 1.00 91.75 109 GLY A O 1
ATOM 887 N N . LEU A 1 110 ? 4.718 4.132 0.598 1.00 91.69 110 LEU A N 1
ATOM 888 C CA . LEU A 1 110 ? 3.552 4.860 1.107 1.00 91.69 110 LEU A CA 1
ATOM 889 C C . LEU A 1 110 ? 2.275 4.000 1.097 1.00 91.69 110 LEU A C 1
ATOM 891 O O . LEU A 1 110 ? 1.495 4.024 2.057 1.00 91.69 110 LEU A O 1
ATOM 895 N N . ALA A 1 111 ? 2.066 3.209 0.041 1.00 92.06 111 ALA A N 1
ATOM 896 C CA . ALA A 1 111 ? 0.972 2.244 -0.026 1.00 92.06 111 ALA A CA 1
ATOM 897 C C . ALA A 1 111 ? 1.111 1.180 1.078 1.00 92.06 111 ALA A C 1
ATOM 899 O O . ALA A 1 111 ? 0.153 0.934 1.810 1.00 92.06 111 ALA A O 1
ATOM 900 N N . GLY A 1 112 ? 2.311 0.616 1.257 1.00 91.94 112 GLY A N 1
ATOM 901 C CA . GLY A 1 112 ? 2.632 -0.357 2.305 1.00 91.94 112 GLY A CA 1
ATOM 902 C C . GLY A 1 112 ? 2.400 0.178 3.718 1.00 91.94 112 GLY A C 1
ATOM 903 O O . GLY A 1 112 ? 1.777 -0.491 4.542 1.00 91.94 112 GLY A O 1
ATOM 904 N N . TYR A 1 113 ? 2.814 1.416 3.985 1.00 92.06 113 TYR A N 1
ATOM 905 C CA . TYR A 1 113 ? 2.542 2.095 5.251 1.00 92.06 113 TYR A CA 1
ATOM 906 C C . TYR A 1 113 ? 1.037 2.230 5.511 1.00 92.06 113 TYR A C 1
ATOM 908 O O . TYR A 1 113 ? 0.548 1.911 6.592 1.00 92.06 113 TYR A O 1
ATOM 916 N N . THR A 1 114 ? 0.277 2.633 4.492 1.00 90.69 114 THR A N 1
ATOM 917 C CA . THR A 1 114 ? -1.180 2.782 4.601 1.00 90.69 114 THR A CA 1
ATOM 918 C C . THR A 1 114 ? -1.870 1.429 4.834 1.00 90.69 114 THR A C 1
ATOM 920 O O . THR A 1 114 ? -2.804 1.349 5.633 1.00 90.69 114 THR A O 1
ATOM 923 N N . ILE A 1 115 ? -1.383 0.350 4.202 1.00 92.44 115 ILE A N 1
ATOM 924 C CA . ILE A 1 115 ? -1.836 -1.031 4.451 1.00 92.44 115 ILE A CA 1
ATOM 925 C C . ILE A 1 115 ? -1.609 -1.414 5.915 1.00 92.44 115 ILE A C 1
ATOM 927 O O . ILE A 1 115 ? -2.519 -1.938 6.559 1.00 92.44 115 ILE A O 1
ATOM 931 N N . PHE A 1 116 ? -0.414 -1.143 6.444 1.00 92.50 116 PHE A N 1
ATOM 932 C CA . PHE A 1 116 ? -0.076 -1.445 7.832 1.00 92.50 116 PHE A CA 1
ATOM 933 C C . PHE A 1 116 ? -1.039 -0.753 8.803 1.00 92.50 116 PHE A C 1
ATOM 935 O O . PHE A 1 116 ? -1.652 -1.421 9.631 1.00 92.50 116 PHE A O 1
ATOM 942 N N . ILE A 1 117 ? -1.263 0.554 8.634 1.00 92.00 117 ILE A N 1
ATOM 943 C CA . ILE A 1 117 ? -2.194 1.325 9.472 1.00 92.00 117 ILE A CA 1
ATOM 944 C C . ILE A 1 117 ? -3.618 0.757 9.399 1.00 92.00 117 ILE A C 1
ATOM 946 O O . ILE A 1 117 ? -4.261 0.589 10.436 1.00 92.00 117 ILE A O 1
ATOM 950 N N . MET A 1 118 ? -4.100 0.405 8.201 1.00 91.38 118 MET A N 1
ATOM 951 C CA . MET A 1 118 ? -5.425 -0.197 8.019 1.00 91.38 118 MET A CA 1
ATOM 952 C C . MET A 1 118 ? -5.571 -1.497 8.822 1.00 91.38 118 MET A C 1
ATOM 954 O O . MET A 1 118 ? -6.531 -1.655 9.576 1.00 91.38 118 MET A O 1
ATOM 958 N N . PHE A 1 119 ? -4.621 -2.428 8.689 1.00 91.31 119 PHE A N 1
ATOM 959 C CA . PHE A 1 119 ? -4.687 -3.710 9.395 1.00 91.31 119 PHE A CA 1
ATOM 960 C C . PHE A 1 119 ? -4.485 -3.569 10.904 1.00 91.31 119 PHE A C 1
ATOM 962 O O . PHE A 1 119 ? -5.152 -4.273 11.662 1.00 91.31 119 PHE A O 1
ATOM 969 N N . SER A 1 120 ? -3.634 -2.645 11.352 1.00 91.19 120 SER A N 1
ATOM 970 C CA . SER A 1 120 ? -3.481 -2.332 12.773 1.00 91.19 120 SER A CA 1
ATOM 971 C C . SER A 1 120 ? -4.779 -1.797 13.378 1.00 91.19 120 SER A C 1
ATOM 973 O O . SER A 1 120 ? -5.177 -2.266 14.439 1.00 91.19 120 SER A O 1
ATOM 975 N N . MET A 1 121 ? -5.487 -0.891 12.694 1.00 89.25 121 MET A N 1
ATOM 976 C CA . MET A 1 121 ? -6.799 -0.406 13.145 1.00 89.25 121 MET A CA 1
ATOM 977 C C . MET A 1 121 ? -7.826 -1.539 13.241 1.00 89.25 121 MET A C 1
ATOM 979 O O . MET A 1 121 ? -8.528 -1.649 14.242 1.00 89.25 121 MET A O 1
ATOM 983 N N . ILE A 1 122 ? -7.882 -2.421 12.236 1.00 89.25 122 ILE A N 1
ATOM 984 C CA . ILE A 1 122 ? -8.780 -3.588 12.250 1.00 89.25 122 ILE A CA 1
ATOM 985 C C . ILE A 1 122 ? -8.443 -4.544 13.407 1.00 89.25 122 ILE A C 1
ATOM 987 O O . ILE A 1 122 ? -9.358 -5.112 14.010 1.00 89.25 122 ILE A O 1
ATOM 991 N N . ASP A 1 123 ? -7.159 -4.767 13.708 1.00 88.50 123 ASP A N 1
ATOM 992 C CA . ASP A 1 123 ? -6.741 -5.628 14.823 1.00 88.50 123 ASP A CA 1
ATOM 993 C C . ASP A 1 123 ? -7.100 -5.002 16.177 1.00 88.50 123 ASP A C 1
ATOM 995 O O . ASP A 1 123 ? -7.745 -5.676 16.985 1.00 88.50 123 ASP A O 1
ATOM 999 N N . ILE A 1 124 ? -6.791 -3.715 16.383 1.00 87.81 124 ILE A N 1
ATOM 1000 C CA . ILE A 1 124 ? -7.130 -2.979 17.610 1.00 87.81 124 ILE A CA 1
ATOM 1001 C C . ILE A 1 124 ? -8.644 -3.010 17.844 1.00 87.81 124 ILE A C 1
ATOM 1003 O O . ILE A 1 124 ? -9.100 -3.507 18.869 1.00 87.81 124 ILE A O 1
ATOM 1007 N N . GLU A 1 125 ? -9.450 -2.601 16.866 1.00 86.25 125 GLU A N 1
ATOM 1008 C CA . GLU A 1 125 ? -10.910 -2.592 17.021 1.00 86.25 125 GLU A CA 1
ATOM 1009 C C . GLU A 1 125 ? -11.487 -3.995 17.261 1.00 86.25 125 GLU A C 1
ATOM 1011 O O . GLU A 1 125 ? -12.411 -4.171 18.063 1.00 86.25 125 GLU A O 1
ATOM 1016 N N . SER A 1 126 ? -10.899 -5.034 16.655 1.00 84.81 126 SER A N 1
ATOM 1017 C CA . SER A 1 126 ? -11.320 -6.417 16.917 1.00 84.81 126 SER A CA 1
ATOM 1018 C C . SER A 1 126 ? -11.011 -6.899 18.337 1.00 84.81 126 SER A C 1
ATOM 1020 O O . SER A 1 126 ? -11.691 -7.794 18.842 1.00 84.81 126 SER A O 1
ATOM 1022 N N . ARG A 1 127 ? -10.033 -6.280 19.004 1.00 84.25 127 ARG A N 1
ATOM 1023 C CA . ARG A 1 127 ? -9.624 -6.557 20.386 1.00 84.25 127 ARG A CA 1
ATOM 1024 C C . ARG A 1 127 ? -10.169 -5.537 21.386 1.00 84.25 127 ARG A C 1
ATOM 1026 O O . ARG A 1 127 ? -9.821 -5.620 22.564 1.00 84.25 127 ARG A O 1
ATOM 1033 N N . SER A 1 128 ? -11.085 -4.661 20.973 1.00 81.75 128 SER A N 1
ATOM 1034 C CA . SER A 1 128 ? -11.666 -3.590 21.802 1.00 81.75 128 SER A CA 1
ATOM 1035 C C . SER A 1 128 ? -12.282 -4.046 23.130 1.00 81.75 128 SER A C 1
ATOM 1037 O O . SER A 1 128 ? -12.378 -3.257 24.063 1.00 81.75 128 SER A O 1
ATOM 1039 N N . LYS A 1 129 ? -12.678 -5.320 23.258 1.00 80.25 129 LYS A N 1
ATOM 1040 C CA . LYS A 1 129 ? -13.172 -5.906 24.521 1.00 80.25 129 LYS A CA 1
ATOM 1041 C C . LYS A 1 129 ? -12.065 -6.247 25.527 1.00 80.25 129 LYS A C 1
ATOM 1043 O O . LYS A 1 129 ? -12.355 -6.448 26.698 1.00 80.25 129 LYS A O 1
ATOM 1048 N N . THR A 1 130 ? -10.821 -6.358 25.069 1.00 82.38 130 THR A N 1
ATOM 1049 C CA . THR A 1 130 ? -9.661 -6.781 25.874 1.00 82.38 130 THR A CA 1
ATOM 1050 C C . THR A 1 130 ? -8.774 -5.620 26.322 1.00 82.38 130 THR A C 1
ATOM 1052 O 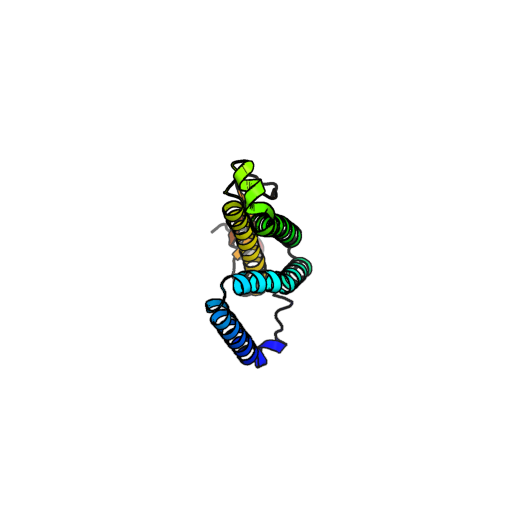O . THR A 1 130 ? -7.915 -5.818 27.175 1.00 82.38 130 THR A O 1
ATOM 1055 N N . HIS A 1 131 ? -8.976 -4.413 25.783 1.00 82.56 131 HIS A N 1
ATOM 1056 C CA . HIS A 1 131 ? -8.200 -3.226 26.143 1.00 82.56 131 HIS A CA 1
ATOM 1057 C C . HIS A 1 131 ? -9.087 -2.010 26.419 1.00 82.56 131 HIS A C 1
ATOM 1059 O O . HIS A 1 131 ? -10.198 -1.892 25.912 1.00 82.56 131 HIS A O 1
ATOM 1065 N N . ARG A 1 132 ? -8.557 -1.062 27.198 1.00 81.62 132 ARG A N 1
ATOM 1066 C CA . ARG A 1 132 ? -9.245 0.185 27.578 1.00 81.62 132 ARG A CA 1
ATOM 1067 C C . ARG A 1 132 ? -9.051 1.331 26.585 1.00 81.62 132 ARG A C 1
ATOM 1069 O O . ARG A 1 132 ? -9.623 2.396 26.771 1.00 81.62 132 ARG A O 1
ATOM 1076 N N . TYR A 1 133 ? -8.253 1.141 25.540 1.00 82.12 133 TYR A N 1
ATOM 1077 C CA . TYR A 1 133 ? -7.967 2.189 24.560 1.00 82.12 133 TYR A CA 1
ATOM 1078 C C . TYR A 1 133 ? -9.001 2.229 23.427 1.00 82.12 133 TYR A C 1
ATOM 1080 O O . TYR A 1 133 ? -9.554 1.202 23.046 1.00 82.12 133 TYR A O 1
ATOM 1088 N N . THR A 1 134 ? -9.247 3.412 22.878 1.00 82.56 134 THR A N 1
ATOM 1089 C CA . THR A 1 134 ? -9.921 3.633 21.597 1.00 82.56 134 THR A CA 1
ATOM 1090 C C . THR A 1 134 ? -8.881 4.137 20.604 1.00 82.56 134 THR A C 1
ATOM 1092 O O . THR A 1 134 ? -8.092 5.029 20.934 1.00 82.56 134 THR A O 1
ATOM 1095 N N . ALA A 1 135 ? -8.843 3.553 19.410 1.00 87.00 135 ALA A N 1
ATOM 1096 C CA . ALA A 1 135 ? -7.961 4.011 18.347 1.00 87.00 135 ALA A CA 1
ATOM 1097 C C . ALA A 1 135 ? -8.715 4.967 17.424 1.00 87.00 135 ALA A C 1
ATOM 1099 O O . ALA A 1 135 ? -9.891 4.771 17.137 1.00 87.00 135 ALA A O 1
ATOM 1100 N N . ALA A 1 136 ? -8.035 6.011 16.967 1.00 86.19 136 ALA A N 1
ATOM 1101 C CA . ALA A 1 136 ? -8.533 6.905 15.934 1.00 86.19 136 ALA A CA 1
ATOM 1102 C C . ALA A 1 136 ? -7.418 7.175 14.929 1.00 86.19 136 ALA A C 1
ATOM 1104 O O . ALA A 1 136 ? -6.262 7.398 15.316 1.00 86.19 136 ALA A O 1
ATOM 1105 N N . VAL A 1 137 ? -7.766 7.200 13.647 1.00 86.44 137 VAL A N 1
ATOM 1106 C CA . VAL A 1 137 ? -6.819 7.596 12.603 1.00 86.44 137 VAL A CA 1
ATOM 1107 C C . VAL A 1 137 ? -6.730 9.117 12.577 1.00 86.44 137 VAL A C 1
ATOM 1109 O O . VAL A 1 137 ? -7.730 9.833 12.523 1.00 86.44 137 VAL A O 1
ATOM 1112 N N . ARG A 1 138 ? -5.507 9.633 12.618 1.00 85.81 138 ARG A N 1
ATOM 1113 C CA . ARG A 1 138 ? -5.202 11.053 12.440 1.00 85.81 138 ARG A CA 1
ATOM 1114 C C . ARG A 1 138 ? -4.263 11.221 11.256 1.00 85.81 138 ARG A C 1
ATOM 1116 O O . ARG A 1 138 ? -3.616 10.272 10.831 1.00 85.81 138 ARG A O 1
ATOM 1123 N N . TYR A 1 139 ? -4.204 12.431 10.718 1.00 85.00 139 TYR A N 1
ATOM 1124 C CA . TYR A 1 139 ? -3.430 12.732 9.521 1.00 85.00 139 TYR A CA 1
ATOM 1125 C C . TYR A 1 139 ? -2.496 13.909 9.775 1.00 85.00 139 TYR A C 1
ATOM 1127 O O . TYR A 1 139 ? -2.866 14.870 10.450 1.00 85.00 139 TYR A O 1
ATOM 1135 N N . PHE A 1 140 ? -1.285 13.813 9.233 1.00 81.06 140 PHE A N 1
ATOM 1136 C CA . PHE A 1 140 ? -0.294 14.885 9.218 1.00 81.06 140 PHE A CA 1
ATOM 1137 C C . PHE A 1 140 ? 0.199 15.108 7.779 1.00 81.06 140 PHE A C 1
ATOM 1139 O O . PHE A 1 140 ? 0.403 14.125 7.064 1.00 81.06 140 PHE A O 1
ATOM 1146 N N . PRO A 1 141 ? 0.432 16.349 7.315 1.00 75.12 141 PRO A N 1
ATOM 1147 C CA . PRO A 1 141 ? 0.214 17.630 7.999 1.00 75.12 141 PRO A CA 1
ATOM 1148 C C . PRO A 1 141 ? -1.238 18.134 7.930 1.00 75.12 141 PRO A C 1
ATOM 1150 O O . PRO A 1 141 ? -1.643 18.957 8.746 1.00 75.12 141 PRO A O 1
ATOM 1153 N N . ASP A 1 142 ? -2.025 17.644 6.974 1.00 73.44 142 ASP A N 1
ATOM 1154 C CA . ASP A 1 142 ? -3.410 18.066 6.768 1.00 73.44 142 ASP A CA 1
ATOM 1155 C C . ASP A 1 142 ? -4.395 17.157 7.516 1.00 73.44 142 ASP A C 1
ATOM 1157 O O . ASP A 1 142 ? -4.279 15.931 7.467 1.00 73.44 142 ASP A O 1
ATOM 1161 N N . LYS A 1 143 ? -5.391 17.766 8.169 1.00 71.94 143 LYS A N 1
ATOM 1162 C CA . LYS A 1 143 ? -6.427 17.086 8.961 1.00 71.94 143 LYS A CA 1
ATOM 1163 C C . LYS A 1 143 ? -7.487 16.408 8.088 1.00 71.94 143 LYS A C 1
ATOM 1165 O O . LYS A 1 143 ? -8.155 15.500 8.577 1.00 71.94 143 LYS A O 1
ATOM 1170 N N . ASN A 1 144 ? -7.618 16.814 6.823 1.00 66.50 144 ASN A N 1
ATOM 1171 C CA . ASN A 1 144 ? -8.653 16.318 5.910 1.00 66.50 144 ASN A CA 1
ATOM 1172 C C . ASN A 1 144 ? -8.305 14.994 5.207 1.00 66.50 144 ASN A C 1
ATOM 1174 O O . ASN A 1 144 ? -9.110 14.496 4.423 1.00 66.50 144 ASN A O 1
ATOM 1178 N N . GLY A 1 145 ? -7.144 14.391 5.487 1.00 65.12 145 GLY A N 1
ATOM 1179 C CA . GLY A 1 145 ? -6.832 13.044 4.997 1.00 65.12 145 GLY A CA 1
ATOM 1180 C C . GLY A 1 145 ? -6.595 12.954 3.486 1.00 65.12 145 GLY A C 1
ATOM 1181 O O . GLY A 1 145 ? -7.002 11.980 2.854 1.00 65.12 145 GLY A O 1
ATOM 1182 N N . SER A 1 146 ? -5.918 13.949 2.905 1.00 73.62 146 SER A N 1
ATOM 1183 C CA . SER A 1 146 ? -5.470 13.916 1.506 1.00 73.62 146 SER A CA 1
ATOM 1184 C C . SER A 1 146 ? -4.639 12.661 1.175 1.00 73.62 146 SER A C 1
ATOM 1186 O O . SER A 1 146 ? -4.032 12.030 2.045 1.00 73.62 146 SER A O 1
ATOM 1188 N N . ILE A 1 147 ? -4.561 12.313 -0.116 1.00 70.50 147 ILE A N 1
ATOM 1189 C CA . ILE A 1 147 ? -3.836 11.137 -0.641 1.00 70.50 147 ILE A CA 1
ATOM 1190 C C . ILE A 1 147 ? -2.345 11.150 -0.256 1.00 70.50 147 ILE A C 1
ATOM 1192 O O . ILE A 1 147 ? -1.730 10.086 -0.151 1.00 70.50 147 ILE A O 1
ATOM 1196 N N . PHE A 1 148 ? -1.776 12.327 0.014 1.00 71.38 148 PHE A N 1
ATOM 1197 C CA . PHE A 1 148 ? -0.383 12.503 0.439 1.00 71.38 148 PHE A CA 1
ATOM 1198 C C . PHE A 1 148 ? -0.206 12.739 1.947 1.00 71.38 148 PHE A C 1
ATOM 1200 O O . PHE A 1 148 ? 0.923 12.798 2.421 1.00 71.38 148 PHE A O 1
ATOM 1207 N N . SER A 1 149 ? -1.288 12.839 2.724 1.00 81.75 149 SER A N 1
ATOM 1208 C CA . SER A 1 149 ? -1.197 13.017 4.179 1.00 81.75 149 SER A CA 1
ATOM 1209 C C . SER A 1 149 ? -0.850 11.699 4.859 1.00 81.75 149 SER A C 1
ATOM 1211 O O . SER A 1 149 ? -1.495 10.687 4.593 1.00 81.75 149 SER A O 1
ATOM 1213 N N . PHE A 1 150 ? 0.112 11.687 5.772 1.00 82.44 150 PHE A N 1
ATOM 1214 C CA . PHE A 1 150 ? 0.525 10.484 6.489 1.00 82.44 150 PHE A CA 1
ATOM 1215 C C . PHE A 1 150 ? -0.514 10.105 7.553 1.00 82.44 150 PHE A C 1
ATOM 1217 O O . PHE A 1 150 ? -0.703 10.872 8.504 1.00 82.44 150 PHE A O 1
ATOM 1224 N N . PRO A 1 151 ? -1.212 8.959 7.404 1.00 87.19 151 PRO A N 1
ATOM 1225 C CA . PRO A 1 151 ? -2.127 8.478 8.429 1.00 87.19 151 PRO A CA 1
ATOM 1226 C C . PRO A 1 151 ? -1.343 7.887 9.603 1.00 87.19 151 PRO A C 1
ATOM 1228 O O . PRO A 1 151 ? -0.509 7.017 9.400 1.00 87.19 151 PRO A O 1
ATOM 1231 N N . TYR A 1 152 ? -1.641 8.293 10.830 1.00 87.25 152 TYR A N 1
ATOM 1232 C CA . TYR A 1 152 ? -1.066 7.713 12.041 1.00 87.25 152 TYR A CA 1
ATOM 1233 C C . TYR A 1 152 ? -2.162 7.330 13.036 1.00 87.25 152 TYR A C 1
ATOM 1235 O O . TYR A 1 152 ? -3.248 7.914 13.056 1.00 87.25 152 TYR A O 1
ATOM 1243 N N . ILE A 1 153 ? -1.878 6.329 13.868 1.00 89.62 153 ILE A N 1
ATOM 1244 C CA . ILE A 1 153 ? -2.819 5.836 14.876 1.00 89.62 153 ILE A CA 1
ATOM 1245 C C . ILE A 1 153 ? -2.624 6.642 16.156 1.00 89.62 153 ILE A C 1
ATOM 1247 O O . ILE A 1 153 ? -1.523 6.707 16.701 1.00 89.62 153 ILE A O 1
ATOM 1251 N N . SER A 1 154 ? -3.702 7.244 16.647 1.00 88.44 154 SER A N 1
ATOM 1252 C CA . SER A 1 154 ? -3.755 7.878 17.959 1.00 88.44 154 SER A CA 1
ATOM 1253 C C . SER A 1 154 ? -4.581 7.005 18.894 1.00 88.44 154 SER A C 1
ATOM 1255 O O . SER A 1 154 ? -5.734 6.691 18.601 1.00 88.44 154 SER A O 1
ATOM 1257 N N . LEU A 1 155 ? -3.983 6.613 20.017 1.00 87.44 155 LEU A N 1
ATOM 1258 C CA . LEU A 1 155 ? -4.662 5.875 21.076 1.00 87.44 155 LEU A CA 1
ATOM 1259 C C . LEU A 1 155 ? -5.132 6.859 22.145 1.00 87.44 155 LEU A C 1
ATOM 1261 O O . LEU A 1 155 ? -4.367 7.717 22.584 1.00 87.44 155 LEU A O 1
ATOM 1265 N N . LYS A 1 156 ? -6.385 6.727 22.570 1.00 84.31 156 LYS A N 1
ATOM 1266 C CA . LYS A 1 156 ? -6.935 7.440 23.727 1.00 84.31 156 LYS A CA 1
ATOM 1267 C C . LYS A 1 156 ? -7.485 6.438 24.720 1.00 84.31 156 LYS A C 1
ATOM 1269 O O . LYS A 1 156 ? -8.081 5.446 24.315 1.00 84.31 156 LYS A O 1
ATOM 1274 N N . GLU A 1 157 ? -7.299 6.677 26.007 1.00 82.38 157 GLU A N 1
ATOM 1275 C CA . GLU A 1 157 ? -7.930 5.842 27.023 1.00 82.38 157 GLU A CA 1
ATOM 1276 C C . GLU A 1 157 ? -9.434 6.141 27.103 1.00 82.38 157 GLU A C 1
ATOM 1278 O O . GLU A 1 157 ? -9.866 7.291 26.998 1.00 82.38 157 GLU A O 1
ATOM 1283 N N . ARG A 1 158 ? -10.251 5.095 27.242 1.00 72.50 158 ARG A N 1
ATOM 1284 C CA . ARG A 1 158 ? -11.688 5.223 27.471 1.00 72.50 158 ARG A CA 1
ATOM 1285 C C . ARG A 1 158 ? -11.891 5.657 28.925 1.00 72.50 158 ARG A C 1
ATOM 1287 O O . ARG A 1 158 ? -11.554 4.899 29.832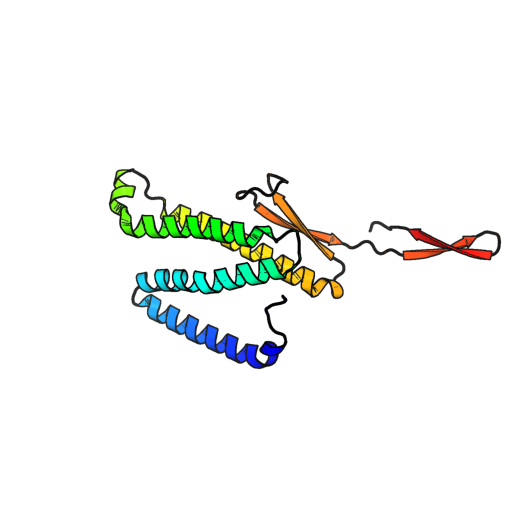 1.00 72.50 158 ARG A O 1
ATOM 1294 N N . SER A 1 159 ? -12.431 6.860 29.136 1.00 60.44 159 SER A N 1
ATOM 1295 C CA . SER A 1 159 ? -12.784 7.335 30.480 1.00 60.44 159 SER A CA 1
ATOM 1296 C C . SER A 1 159 ? -13.793 6.372 31.110 1.00 60.44 159 SER A C 1
ATOM 1298 O O . SER A 1 159 ? -14.759 5.943 30.467 1.00 60.44 159 SER A O 1
ATOM 1300 N N . HIS A 1 160 ? -13.513 5.966 32.346 1.00 52.62 160 HIS A N 1
ATOM 1301 C CA . HIS A 1 160 ? -14.393 5.107 33.115 1.00 52.62 160 HIS A CA 1
ATOM 1302 C C . HIS A 1 160 ? -15.458 6.003 33.741 1.00 52.62 160 HIS A C 1
ATOM 1304 O O . HIS A 1 160 ? -15.145 6.804 34.617 1.00 52.62 160 HIS A O 1
ATOM 1310 N N . LYS A 1 161 ? -16.717 5.856 33.320 1.00 48.47 161 LYS A N 1
ATOM 1311 C CA . LYS A 1 161 ? -17.823 6.367 34.129 1.00 48.47 161 LYS A CA 1
ATOM 1312 C C . LYS A 1 161 ? -17.821 5.567 35.423 1.00 48.47 161 LYS A C 1
ATOM 1314 O O . LYS A 1 161 ? -17.911 4.336 35.386 1.00 48.47 161 LYS A O 1
ATOM 1319 N N . VAL A 1 162 ? -17.603 6.243 36.540 1.00 51.16 162 VAL A N 1
ATOM 1320 C CA . VAL A 1 162 ? -17.765 5.659 37.867 1.00 51.16 162 VAL A CA 1
ATOM 1321 C C . VAL A 1 162 ? -19.054 6.246 38.410 1.00 51.16 162 VAL A C 1
ATOM 1323 O O . VAL A 1 162 ? -19.154 7.456 38.590 1.00 51.16 162 VAL A O 1
ATOM 1326 N N . ASP A 1 163 ? -20.052 5.394 38.633 1.00 49.91 163 ASP A N 1
ATOM 1327 C CA . ASP A 1 163 ? -21.2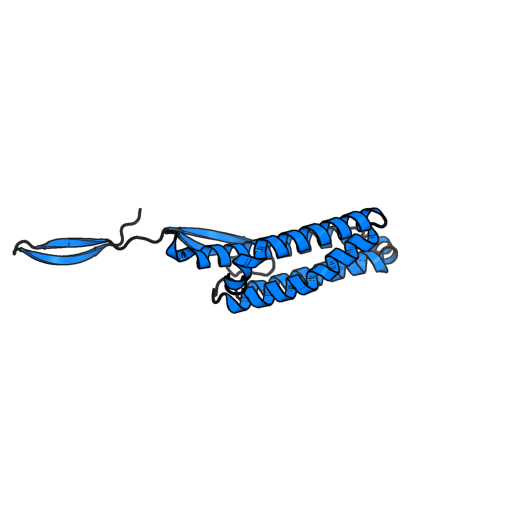43 5.792 39.374 1.00 49.91 163 ASP A CA 1
ATOM 1328 C C . ASP A 1 163 ? -20.824 5.963 40.836 1.00 49.91 163 ASP A C 1
ATOM 1330 O O . ASP A 1 163 ? -20.642 4.981 41.561 1.00 49.91 163 ASP A O 1
ATOM 1334 N N . VAL A 1 164 ? -20.604 7.205 41.266 1.00 58.00 164 VAL A N 1
ATOM 1335 C CA . VAL A 1 164 ? -20.286 7.497 42.664 1.00 58.00 164 VAL A CA 1
ATOM 1336 C C . VAL A 1 164 ? -21.612 7.652 43.411 1.00 58.00 164 VAL A C 1
ATOM 1338 O O . VAL A 1 164 ? -22.400 8.546 43.081 1.00 58.00 164 VAL A O 1
ATOM 1341 N N . PRO A 1 165 ? -21.912 6.797 44.407 1.00 54.66 165 PRO A N 1
ATOM 1342 C CA . PRO A 1 165 ? -23.072 7.010 45.254 1.00 54.66 165 PRO A CA 1
ATOM 1343 C C . PRO A 1 165 ? -22.798 8.218 46.154 1.00 54.66 165 PRO A C 1
ATOM 1345 O O . PRO A 1 165 ? -21.936 8.167 47.031 1.00 54.66 165 PRO A O 1
ATOM 1348 N N . ILE A 1 166 ? -23.536 9.308 45.947 1.00 59.75 166 ILE A N 1
ATOM 1349 C CA . ILE A 1 166 ? -23.526 10.455 46.855 1.00 59.75 166 ILE A CA 1
ATOM 1350 C C . ILE A 1 166 ? -24.715 10.299 47.803 1.00 59.75 166 ILE A C 1
ATOM 1352 O O . ILE A 1 166 ? -25.868 10.210 47.372 1.00 59.75 166 ILE A O 1
ATOM 1356 N N . PHE A 1 167 ? -24.424 10.248 49.103 1.00 56.25 167 PHE A N 1
ATOM 1357 C CA . PHE A 1 167 ? -25.441 10.306 50.148 1.00 56.25 167 PHE A CA 1
ATOM 1358 C C . PHE A 1 167 ? -25.858 11.760 50.352 1.00 56.25 167 PHE A C 1
ATOM 1360 O O . PHE A 1 167 ? -25.017 12.611 50.650 1.00 56.25 167 PHE A O 1
ATOM 1367 N N . ASP A 1 168 ? -27.147 12.057 50.178 1.00 63.59 168 ASP A N 1
ATOM 1368 C CA . ASP A 1 168 ? -27.675 13.353 50.591 1.00 63.59 168 ASP A CA 1
ATOM 1369 C C . ASP A 1 168 ? -27.809 13.431 52.125 1.00 63.59 168 ASP A C 1
ATOM 1371 O O . ASP A 1 168 ? -27.779 12.421 52.833 1.00 63.59 168 ASP A O 1
ATOM 1375 N N . SER A 1 169 ? -27.955 14.644 52.662 1.00 65.88 169 SER A N 1
ATOM 1376 C CA . SER A 1 169 ? -28.114 14.894 54.104 1.00 65.88 169 SER A CA 1
ATOM 1377 C C . SER A 1 169 ? -29.360 14.240 54.722 1.00 65.88 169 SER A C 1
ATOM 1379 O O . SER A 1 169 ? -29.518 14.271 55.939 1.00 65.88 169 SER A O 1
ATOM 1381 N N . ASN A 1 170 ? -30.235 13.657 53.896 1.00 64.12 170 ASN A N 1
ATOM 1382 C CA . ASN A 1 170 ? -31.463 12.976 54.292 1.00 64.12 170 ASN A CA 1
ATOM 1383 C C . ASN A 1 170 ? -31.339 11.443 54.170 1.00 64.12 170 ASN A C 1
ATOM 1385 O O . ASN A 1 170 ? -32.329 10.739 54.362 1.00 64.12 170 ASN A O 1
ATOM 1389 N N . GLY A 1 171 ? -30.145 10.918 53.867 1.00 55.56 171 GLY A N 1
ATOM 1390 C CA . GLY A 1 171 ? -29.881 9.482 53.761 1.00 55.56 171 GLY A CA 1
ATOM 1391 C C . GLY A 1 171 ? -30.361 8.836 52.459 1.00 55.56 171 GLY A C 1
ATOM 1392 O O . GLY A 1 171 ? -30.322 7.610 52.352 1.00 55.56 171 GLY A O 1
ATOM 1393 N N . ASN A 1 172 ? -30.782 9.615 51.458 1.00 58.94 172 ASN A N 1
ATOM 1394 C CA . ASN A 1 172 ? -31.149 9.075 50.152 1.00 58.94 172 ASN A CA 1
ATOM 1395 C C . ASN A 1 172 ? -29.916 8.941 49.256 1.00 58.94 172 ASN A C 1
ATOM 1397 O O . ASN A 1 172 ? -29.034 9.804 49.219 1.00 58.94 172 ASN A O 1
ATOM 1401 N N . THR A 1 173 ? -29.881 7.856 48.488 1.00 51.16 173 THR A N 1
ATOM 1402 C CA . THR A 1 173 ? -28.823 7.588 47.516 1.00 51.16 173 THR A CA 1
ATOM 1403 C C . THR A 1 173 ? -29.122 8.331 46.214 1.00 51.16 173 THR A C 1
ATOM 1405 O O . THR A 1 173 ? -30.151 8.085 45.584 1.00 51.16 173 THR A O 1
ATOM 1408 N N . LYS A 1 174 ? -28.227 9.228 45.785 1.00 53.78 174 LYS A N 1
ATOM 1409 C CA . LYS A 1 174 ? -28.249 9.817 44.438 1.00 53.78 174 LYS A CA 1
ATOM 1410 C C . LYS A 1 174 ? -27.038 9.314 43.657 1.00 53.78 174 LYS A C 1
ATOM 1412 O O . LYS A 1 174 ? -25.911 9.389 44.138 1.00 53.78 174 LYS A O 1
ATOM 1417 N N . THR A 1 175 ? -27.271 8.791 42.457 1.00 50.09 175 THR A N 1
ATOM 1418 C CA . THR A 1 175 ? -26.207 8.405 41.522 1.00 50.09 175 THR A CA 1
ATOM 1419 C C . THR A 1 175 ? -25.821 9.619 40.686 1.00 50.09 175 THR A C 1
ATOM 1421 O O . THR A 1 175 ? -26.656 10.132 39.937 1.00 50.09 175 THR A O 1
ATOM 1424 N N . VAL A 1 176 ? -24.578 10.082 40.812 1.00 53.41 176 VAL A N 1
ATOM 1425 C CA . VAL A 1 176 ? -24.000 11.091 39.916 1.00 53.41 176 VAL A CA 1
ATOM 1426 C C . VAL A 1 176 ? -22.953 10.393 39.054 1.00 53.41 176 VAL A C 1
ATOM 1428 O O . VAL A 1 176 ? -22.030 9.766 39.569 1.00 53.41 176 VAL A O 1
ATOM 1431 N N . THR A 1 177 ? -23.137 10.452 37.736 1.00 48.75 177 THR A N 1
ATOM 1432 C CA . THR A 1 177 ? -22.128 10.019 36.765 1.00 48.75 177 THR A CA 1
ATOM 1433 C C . THR A 1 177 ? -21.098 11.124 36.616 1.00 48.75 177 THR A C 1
ATOM 1435 O O . THR A 1 177 ? -21.367 12.105 35.920 1.00 48.75 177 THR A O 1
ATOM 1438 N N . ASP A 1 178 ? -19.938 10.947 37.240 1.00 47.06 178 ASP A N 1
ATOM 1439 C CA . ASP A 1 178 ? -18.793 11.830 37.046 1.00 47.06 178 ASP A CA 1
ATOM 1440 C C . ASP A 1 178 ? -17.836 11.229 36.008 1.00 47.06 178 ASP A C 1
ATOM 1442 O O . ASP A 1 178 ? -17.418 10.069 36.100 1.00 47.06 178 ASP A O 1
ATOM 1446 N N . ASP A 1 179 ? -17.486 12.034 35.004 1.00 45.75 179 ASP A N 1
ATOM 1447 C CA . ASP A 1 179 ? -16.403 11.728 34.074 1.00 45.75 179 ASP A CA 1
ATOM 1448 C C . ASP A 1 179 ? -15.088 12.124 34.761 1.00 45.75 179 ASP A C 1
ATOM 1450 O O . ASP A 1 179 ? -14.738 13.303 34.816 1.00 45.75 179 ASP A O 1
ATOM 1454 N N . ILE A 1 180 ? -14.355 11.155 35.315 1.00 45.91 180 ILE A N 1
ATOM 1455 C CA . ILE A 1 180 ? -13.022 11.414 35.873 1.00 45.91 180 ILE A CA 1
ATOM 1456 C C . ILE A 1 180 ? -12.012 11.379 34.714 1.00 45.91 180 ILE A C 1
ATOM 1458 O O . ILE A 1 180 ? -11.839 10.324 34.087 1.00 45.91 180 ILE A O 1
ATOM 1462 N N . PRO A 1 181 ? -11.330 12.496 34.394 1.00 42.31 181 PRO A N 1
ATOM 1463 C CA . PRO A 1 181 ? -10.132 12.439 33.578 1.00 42.31 181 PRO A CA 1
ATOM 1464 C C . PRO A 1 181 ? -8.995 11.883 34.446 1.00 42.31 181 PRO A C 1
ATOM 1466 O O . PRO A 1 181 ? -8.704 12.430 35.510 1.00 42.31 181 PRO A O 1
ATOM 1469 N N . THR A 1 182 ? -8.381 10.785 34.009 1.00 48.75 182 THR A N 1
ATOM 1470 C CA . THR A 1 182 ? -7.093 10.308 34.538 1.00 48.75 182 THR A CA 1
ATOM 1471 C C . THR A 1 182 ? -5.953 10.857 33.705 1.00 48.75 182 THR A C 1
ATOM 1473 O O . THR A 1 182 ? -6.055 10.726 32.461 1.00 48.75 182 THR A O 1
#

InterPro domains:
  IPR008901 Alkaline ceramidase [PF05875] (11-151)
  IPR008901 Alkaline ceramidase [PTHR46139] (2-161)

Sequence (182 aa):
MKWFPERFSKRLTVVRWVVLIVTAVVSALCFLEPNLNAIALMLFSIPAAVVIRYEGKQSGIPDIENFPSRILALWGVAFSFWFADRLLCDFWLYLGTPYLHALFHLLAGLAGYTIFIMFSMIDIESRSKTHRYTAAVRYFPDKNGSIFSFPYISLKERSHKVDVPIFDSNGNTKTVTDDIPT

pLDDT: mean 78.73, std 13.56, range [42.31, 93.44]

Radius of gyration: 24.07 Å; chains: 1; bounding box: 50×44×78 Å

Foldseek 3Di:
DVPPDPVCPVVVVVVVVVCVVVVVVQVVVCVVPVVSVVVVVVVVVVVVLVVLQVCQCVLPDPQRVCLSVLLVVLLVQLVVLVVCCVPVVVVCVVVVHNCSPVSSVVSNVQSVQSSVQSVVQSVCVVCVVVDQKDKHWAWPPDRVDPSPTRIDIDIDGHFDFDQDFDQDPVRDTDTDGDRDDD

Organism: Caenorhabditis briggsae (NCBI:txid6238)